Protein AF-A0A974WN34-F1 (afdb_monomer)

pLDDT: mean 92.6, std 9.07, range [54.94, 98.56]

Sequence (94 aa):
MKKNIRYKIQKNYFNFKFLKSTTIGSFPQTKKIRKIRLDYKKNLIDKNYYENLIKKEIKYIVKKQIDYKIDVLCHGEPERNDMVEYFAELLVEF

Secondary structure (DSSP, 8-state):
----HHHHHHHHHTT-S----B--SB----HHHHHHHHHHHTTSS-HHHHHHHHHHHHHHHHHHHHHTT-SB---B-TT-S-TTHHHHTTSTT-

Solvent-accessible surface area (backbone atoms only — not comparable to full-atom values): 5818 Å² total; per-residue (Å²): 134,85,83,50,73,67,55,56,53,52,40,59,75,71,62,54,89,76,76,89,44,65,77,97,43,76,51,87,83,42,73,65,48,53,50,53,52,51,36,40,78,65,66,72,43,56,68,69,62,50,50,54,51,49,52,52,49,29,52,50,47,41,50,51,38,57,78,69,66,45,66,47,84,55,60,23,54,74,88,52,89,45,86,61,62,55,53,46,78,71,38,93,89,104

InterPro domains:
  IPR002629 Cobalamin-independent methionine synthase MetE, C-terminal/archaeal [PF01717] (21-91)
  IPR038071 UROD/MetE-like superfamily [G3DSA:3.20.20.210] (1-94)
  IPR038071 UROD/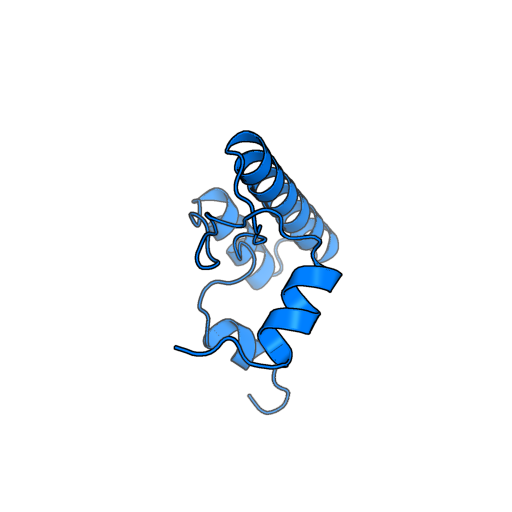MetE-like superfamily [SSF51726] (4-91)

Nearest PDB structures (foldseek):
  4qqu-assembly1_A  TM=9.750E-01  e=2.449E-06  Candida albicans
  3bq6-assembly2_B  TM=9.346E-01  e=2.144E-06  Thermotoga maritima
  4ztx-assembly1_A  TM=9.394E-01  e=2.618E-06  Neurospora crassa
  3pph-assembly1_A  TM=9.611E-01  e=4.765E-06  Candida albicans
  1xdj-assembly1_A  TM=9.310E-01  e=6.218E-06  Thermotoga maritima

Foldseek 3Di:
DDQDPVNVVVCVVLVPPDQDADDDAADDQDPVLVVLLVCVVVVVDDPVVSVVVLVVQLVVQQVVCVVVVHPDYYSRPSNDPDPVVVVVVVDPVD

Radius of gyration: 17.57 Å; Cα contacts (8 Å, |Δi|>4): 63; chains: 1; bounding box: 45×20×45 Å

Organism: NCBI:txid1160784

Mean predicted aligned error: 4.72 Å

Structure (mmCIF, N/CA/C/O backbone):
data_AF-A0A974WN34-F1
#
_entry.id   AF-A0A974WN34-F1
#
loop_
_atom_site.group_PDB
_atom_site.id
_atom_site.type_symbol
_atom_site.label_atom_id
_atom_site.label_alt_id
_atom_site.label_comp_id
_atom_site.label_asym_id
_atom_site.label_entity_id
_atom_site.label_seq_id
_atom_site.pdbx_PDB_ins_code
_atom_site.Cartn_x
_atom_site.Cartn_y
_atom_site.Cartn_z
_atom_site.occupancy
_atom_site.B_iso_or_equiv
_atom_site.auth_seq_id
_atom_site.auth_comp_id
_atom_site.auth_asym_id
_atom_site.auth_atom_id
_atom_site.pdbx_PDB_model_num
ATOM 1 N N . MET A 1 1 ? 28.015 7.644 -13.682 1.00 59.09 1 MET A N 1
ATOM 2 C CA . MET A 1 1 ? 28.213 6.615 -12.629 1.00 59.09 1 MET A CA 1
ATOM 3 C C . MET A 1 1 ? 28.392 5.240 -13.270 1.00 59.09 1 MET A C 1
ATOM 5 O O . MET A 1 1 ? 27.565 4.865 -14.095 1.00 59.09 1 MET A O 1
ATOM 9 N N . LYS A 1 2 ? 29.451 4.486 -12.932 1.00 70.94 2 LYS A N 1
ATOM 10 C CA . LYS A 1 2 ? 29.614 3.092 -13.393 1.00 70.94 2 LYS A CA 1
ATOM 11 C C . LYS A 1 2 ? 28.589 2.195 -12.688 1.00 70.94 2 LYS A C 1
ATOM 13 O O . LYS A 1 2 ? 28.464 2.235 -11.468 1.00 70.94 2 LYS A O 1
ATOM 18 N N . LYS A 1 3 ? 27.861 1.383 -13.456 1.00 78.00 3 LYS A N 1
ATOM 19 C CA . LYS A 1 3 ? 26.918 0.385 -12.926 1.00 78.00 3 LYS A CA 1
ATOM 20 C C . LYS A 1 3 ? 27.703 -0.720 -12.204 1.00 78.00 3 LYS A C 1
ATOM 22 O O . LYS A 1 3 ? 28.532 -1.381 -12.827 1.00 78.00 3 LYS A O 1
ATOM 27 N N . ASN A 1 4 ? 27.472 -0.880 -10.899 1.00 90.50 4 ASN A N 1
ATOM 28 C CA . ASN A 1 4 ? 28.188 -1.835 -10.043 1.00 90.50 4 ASN A CA 1
ATOM 29 C C . ASN A 1 4 ? 27.675 -3.284 -10.211 1.00 90.50 4 ASN A C 1
ATOM 31 O O . ASN A 1 4 ? 26.728 -3.542 -10.956 1.00 90.50 4 ASN A O 1
ATOM 35 N N . ILE A 1 5 ? 28.302 -4.243 -9.519 1.00 94.81 5 ILE A N 1
ATOM 36 C CA . ILE A 1 5 ? 27.938 -5.668 -9.607 1.00 94.81 5 ILE A CA 1
ATOM 37 C C . ILE A 1 5 ? 26.484 -5.937 -9.181 1.00 94.81 5 ILE A C 1
ATOM 39 O O . ILE A 1 5 ? 25.793 -6.710 -9.843 1.00 94.81 5 ILE A O 1
ATOM 43 N N . ARG A 1 6 ? 25.981 -5.217 -8.163 1.00 92.38 6 ARG A N 1
ATOM 44 C CA . ARG A 1 6 ? 24.586 -5.321 -7.699 1.00 92.38 6 ARG A CA 1
ATOM 45 C C . ARG A 1 6 ? 23.597 -4.971 -8.809 1.00 92.38 6 ARG A C 1
ATOM 47 O O . ARG A 1 6 ? 22.648 -5.715 -9.032 1.00 92.38 6 ARG A O 1
ATOM 54 N N . TYR A 1 7 ? 23.868 -3.901 -9.560 1.00 89.56 7 TYR A N 1
ATOM 55 C CA . TYR A 1 7 ? 23.031 -3.498 -10.691 1.00 89.56 7 TYR A CA 1
ATOM 56 C C . TYR A 1 7 ? 22.912 -4.605 -11.751 1.00 89.56 7 TYR A C 1
ATOM 58 O O . TYR A 1 7 ? 21.823 -4.847 -12.266 1.00 89.56 7 TYR A O 1
ATOM 66 N N . LYS A 1 8 ? 24.017 -5.292 -12.086 1.00 88.94 8 LYS A N 1
ATOM 67 C CA . LYS A 1 8 ? 24.007 -6.371 -13.093 1.00 88.94 8 LYS A CA 1
ATOM 68 C C . LYS A 1 8 ? 23.149 -7.558 -12.643 1.00 88.94 8 LYS A C 1
ATOM 70 O O . LYS A 1 8 ? 22.348 -8.050 -13.431 1.00 88.94 8 LYS A O 1
ATOM 75 N N . ILE A 1 9 ? 23.288 -7.969 -11.381 1.00 91.88 9 ILE A N 1
ATOM 76 C CA . ILE A 1 9 ? 22.521 -9.080 -10.797 1.00 91.88 9 ILE A CA 1
ATOM 77 C C . ILE A 1 9 ? 21.024 -8.758 -10.800 1.00 91.88 9 ILE A C 1
ATOM 79 O O . ILE A 1 9 ? 20.227 -9.541 -11.308 1.00 91.88 9 ILE A O 1
ATOM 83 N N . GLN A 1 10 ? 20.645 -7.577 -10.303 1.00 89.81 10 GLN A N 1
ATOM 84 C CA . GLN A 1 10 ? 19.244 -7.151 -10.240 1.00 89.81 10 GLN A CA 1
ATOM 85 C C . GLN A 1 10 ? 18.616 -7.056 -11.634 1.00 89.81 10 GLN A C 1
ATOM 87 O O . GLN A 1 10 ? 17.504 -7.536 -11.840 1.00 89.81 10 GLN A O 1
ATOM 92 N N . LYS A 1 11 ? 19.341 -6.494 -12.613 1.00 86.50 11 LYS A N 1
ATOM 93 C CA . LYS A 1 11 ? 18.854 -6.385 -13.994 1.00 86.50 11 LYS A CA 1
ATOM 94 C C . LYS A 1 11 ? 18.504 -7.751 -14.593 1.00 86.50 11 LYS A C 1
ATOM 96 O O . LYS A 1 11 ? 17.476 -7.862 -15.255 1.00 86.50 11 LYS A O 1
ATOM 101 N N . ASN A 1 12 ? 19.346 -8.758 -14.357 1.00 88.19 12 ASN A N 1
ATOM 102 C CA . ASN A 1 12 ? 19.113 -10.115 -14.844 1.00 88.19 12 ASN A CA 1
ATOM 103 C C . ASN A 1 12 ? 17.960 -10.793 -14.096 1.00 88.19 12 ASN A C 1
ATOM 105 O O . ASN A 1 12 ? 17.086 -11.359 -14.741 1.00 88.19 12 ASN A O 1
ATOM 109 N N . TYR A 1 13 ? 17.933 -10.703 -12.761 1.00 88.25 13 TYR A N 1
ATOM 110 C CA . TYR A 1 13 ? 16.910 -11.353 -11.934 1.00 88.25 13 TYR A CA 1
ATOM 111 C C . TYR A 1 13 ? 15.495 -10.890 -12.288 1.00 88.25 13 TYR A C 1
ATOM 113 O O . TYR A 1 13 ? 14.608 -11.703 -12.521 1.00 88.25 13 TYR A O 1
ATOM 121 N N . PHE A 1 14 ? 15.294 -9.577 -12.386 1.00 84.00 14 PHE A N 1
ATOM 122 C CA . PHE A 1 14 ? 13.983 -9.018 -12.702 1.00 84.00 14 PHE A CA 1
ATOM 123 C C . PHE A 1 14 ? 13.690 -8.936 -14.208 1.00 84.00 14 PHE A C 1
ATOM 125 O O . PHE A 1 14 ? 12.667 -8.381 -14.602 1.00 84.00 14 PHE A O 1
ATOM 132 N N . ASN A 1 15 ? 14.594 -9.441 -15.056 1.00 79.69 15 ASN A N 1
ATOM 133 C CA . ASN A 1 15 ? 14.506 -9.370 -16.514 1.00 79.69 15 ASN A CA 1
ATOM 134 C C . ASN A 1 15 ? 14.133 -7.961 -17.027 1.00 79.69 15 ASN A C 1
ATOM 136 O O . ASN A 1 15 ? 13.253 -7.776 -17.874 1.00 79.69 15 ASN A O 1
ATOM 140 N N . PHE A 1 16 ? 14.789 -6.933 -16.481 1.00 69.06 16 PHE A N 1
ATOM 141 C CA . PHE A 1 16 ? 14.489 -5.549 -16.833 1.00 69.06 16 PHE A CA 1
ATOM 142 C C . PHE A 1 16 ? 14.919 -5.248 -18.267 1.00 69.06 16 PHE A C 1
ATOM 144 O O . PHE A 1 16 ? 16.096 -4.973 -18.531 1.00 69.06 16 PHE A O 1
ATOM 151 N N . LYS A 1 17 ? 13.949 -5.165 -19.186 1.00 67.62 17 LYS A N 1
ATOM 152 C CA . LYS A 1 17 ? 14.138 -4.324 -20.375 1.00 67.62 17 LYS A CA 1
ATOM 153 C C . LYS A 1 17 ? 14.178 -2.850 -19.952 1.00 67.62 17 LYS A C 1
ATOM 155 O O . LYS A 1 17 ? 15.123 -2.164 -20.327 1.00 67.62 17 LYS A O 1
ATOM 160 N N . PHE A 1 18 ? 13.237 -2.401 -19.109 1.00 68.94 18 PHE A N 1
ATOM 161 C CA . PHE A 1 18 ? 13.217 -1.094 -18.430 1.00 68.94 18 PHE A CA 1
ATOM 162 C C . PHE A 1 18 ? 12.136 -1.095 -17.327 1.00 68.94 18 PHE A C 1
A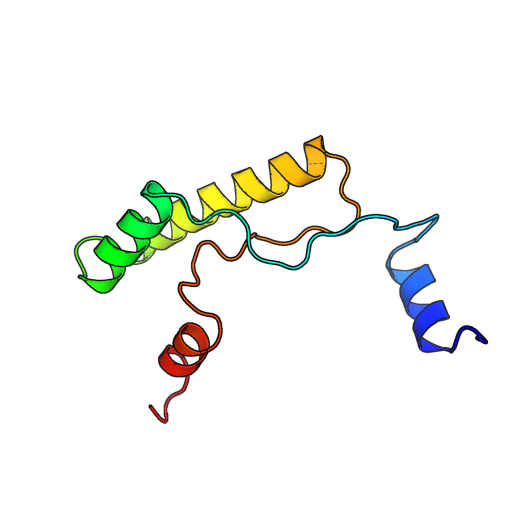TOM 164 O O . PHE A 1 18 ? 10.998 -1.411 -17.646 1.00 68.94 18 PHE A O 1
ATOM 171 N N . LEU A 1 19 ? 12.451 -0.697 -16.087 1.00 81.31 19 LEU A N 1
ATOM 172 C CA . LEU A 1 19 ? 11.440 -0.193 -15.141 1.00 81.31 19 LEU A CA 1
ATOM 173 C C . LEU A 1 19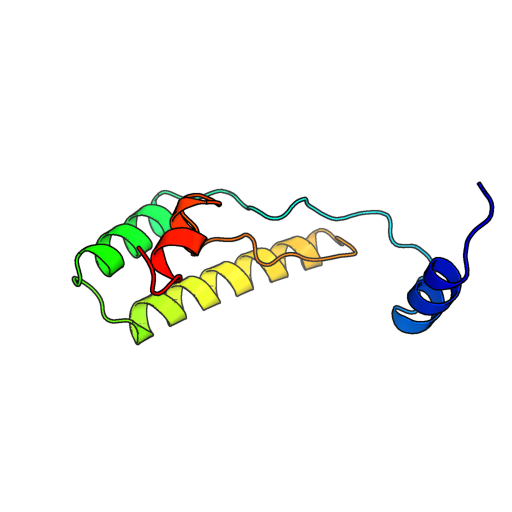 ? 11.527 1.320 -15.108 1.00 81.31 19 LEU A C 1
ATOM 175 O O . LEU A 1 19 ? 12.626 1.861 -14.967 1.00 81.31 19 LEU A O 1
ATOM 179 N N . LYS A 1 20 ? 10.396 1.999 -15.221 1.00 85.12 20 LYS A N 1
ATOM 180 C CA . LYS A 1 20 ? 10.336 3.462 -15.264 1.00 85.12 20 LYS A CA 1
ATOM 181 C C . LYS A 1 20 ? 9.471 4.041 -14.152 1.00 85.12 20 LYS A C 1
ATOM 183 O O . LYS A 1 20 ? 9.617 5.218 -13.845 1.00 85.12 20 LYS A O 1
ATOM 188 N N . SER A 1 21 ? 8.594 3.235 -13.564 1.00 93.62 21 SER A N 1
ATOM 189 C CA . SER A 1 21 ? 7.546 3.701 -12.670 1.00 93.62 21 SER A CA 1
ATOM 190 C C . SER A 1 21 ? 7.376 2.797 -11.451 1.00 93.62 21 SER A C 1
ATOM 192 O O . SER A 1 21 ? 7.373 1.570 -11.528 1.00 93.62 21 SER A O 1
ATOM 194 N N . THR A 1 22 ? 7.234 3.447 -10.305 1.00 96.19 22 THR A N 1
ATOM 195 C CA . THR A 1 22 ? 6.847 2.856 -9.026 1.00 96.19 22 THR A CA 1
ATOM 196 C C . THR A 1 22 ? 6.125 3.932 -8.225 1.00 96.19 22 THR A C 1
ATOM 198 O O . THR A 1 22 ? 6.186 5.117 -8.565 1.00 96.19 22 THR A O 1
ATOM 201 N N . THR A 1 23 ? 5.471 3.534 -7.144 1.00 97.12 23 THR A N 1
ATOM 202 C CA . THR A 1 23 ? 5.006 4.458 -6.104 1.00 97.12 23 THR A CA 1
ATOM 203 C C . THR A 1 23 ? 5.849 4.270 -4.838 1.00 97.12 23 THR A C 1
ATOM 205 O O . THR A 1 23 ? 6.693 3.372 -4.788 1.00 97.12 23 THR A O 1
ATOM 208 N N . ILE A 1 24 ? 5.690 5.152 -3.846 1.00 97.06 24 ILE A N 1
ATOM 209 C CA . ILE A 1 24 ? 6.564 5.188 -2.657 1.00 97.06 24 ILE A CA 1
ATOM 210 C C . ILE A 1 24 ? 6.128 4.201 -1.562 1.00 97.06 24 ILE A C 1
ATOM 212 O O . ILE A 1 24 ? 6.957 3.805 -0.751 1.00 97.06 24 ILE A O 1
ATOM 216 N N . GLY A 1 25 ? 4.867 3.758 -1.547 1.00 96.50 25 GLY A N 1
ATOM 217 C CA . GLY A 1 25 ? 4.385 2.794 -0.553 1.00 96.50 25 GLY A CA 1
ATOM 218 C C . GLY A 1 25 ? 2.906 2.965 -0.248 1.00 96.50 25 GLY A C 1
ATOM 219 O O . GLY A 1 25 ? 2.088 2.194 -0.744 1.00 96.50 25 GLY A O 1
ATOM 220 N N . SER A 1 26 ? 2.554 3.990 0.524 1.00 97.06 26 SER A N 1
ATOM 221 C CA . SER A 1 26 ? 1.184 4.209 0.984 1.00 97.06 26 SER A CA 1
ATOM 222 C C . SER A 1 26 ? 0.221 4.647 -0.126 1.00 97.06 26 SER A C 1
ATOM 224 O O . SER A 1 26 ? 0.559 5.398 -1.043 1.00 97.06 26 SER A O 1
ATOM 226 N N . PHE A 1 27 ? -1.018 4.170 -0.021 1.00 97.69 27 PHE A N 1
ATOM 227 C CA . PHE A 1 27 ? -2.158 4.603 -0.828 1.00 97.69 27 PHE A CA 1
ATOM 228 C C . PHE A 1 27 ? -3.195 5.320 0.057 1.00 97.69 27 PHE A C 1
ATOM 230 O O . PHE A 1 27 ? -3.089 5.297 1.286 1.00 97.69 27 PHE A O 1
ATOM 237 N N . PRO A 1 28 ? -4.205 5.994 -0.531 1.00 96.56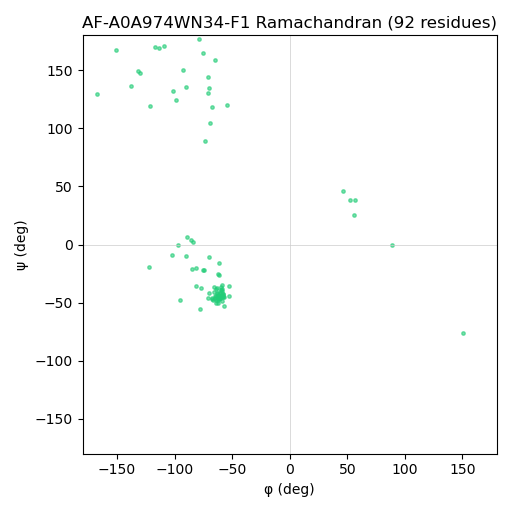 28 PRO A N 1
ATOM 238 C CA . PRO A 1 28 ? -5.158 6.790 0.236 1.00 96.56 28 PRO A CA 1
ATOM 239 C C . PRO A 1 28 ? -5.849 6.009 1.363 1.00 96.56 28 PRO A C 1
ATOM 241 O O . PRO A 1 28 ? -6.603 5.066 1.125 1.00 96.56 28 PRO A O 1
ATOM 244 N N . GLN A 1 29 ? -5.675 6.470 2.603 1.00 95.31 29 GLN A N 1
ATOM 245 C CA . GLN A 1 29 ? -6.409 5.950 3.755 1.00 95.31 29 GLN A CA 1
ATOM 246 C C . GLN A 1 29 ? -7.867 6.431 3.727 1.00 95.31 29 GLN A C 1
ATOM 248 O O . GLN A 1 29 ? -8.222 7.478 4.275 1.00 95.31 29 GLN A O 1
ATOM 253 N N . THR A 1 30 ? -8.735 5.664 3.071 1.00 96.62 30 THR A N 1
ATOM 254 C CA . THR A 1 30 ? -10.162 5.991 2.967 1.00 96.62 30 THR A CA 1
ATOM 255 C C . THR A 1 30 ? -10.861 5.949 4.331 1.00 96.62 30 THR A C 1
ATOM 257 O O . THR A 1 30 ? -10.425 5.269 5.264 1.00 96.62 30 THR A O 1
ATOM 260 N N . LYS A 1 31 ? -12.011 6.633 4.453 1.00 97.62 31 LYS A N 1
ATOM 261 C CA . LYS A 1 31 ? -12.861 6.561 5.661 1.00 97.62 31 LYS A CA 1
ATOM 262 C C . LYS A 1 31 ? -13.207 5.112 6.033 1.00 97.62 31 LYS A C 1
ATOM 264 O O . LYS A 1 31 ? -13.246 4.776 7.212 1.00 97.62 31 LYS A O 1
ATOM 269 N N . LYS A 1 32 ? -13.406 4.254 5.026 1.00 96.25 32 LYS A N 1
ATOM 270 C CA . LYS A 1 32 ? -13.685 2.826 5.199 1.00 96.25 32 LYS A CA 1
ATOM 271 C C . LYS A 1 32 ? -12.511 2.093 5.856 1.00 96.25 32 LYS A C 1
ATOM 273 O O . LYS A 1 32 ? -12.729 1.420 6.855 1.00 96.25 32 LYS A O 1
ATOM 278 N N . ILE A 1 33 ? -11.287 2.260 5.347 1.00 96.62 33 ILE A N 1
ATOM 279 C CA . ILE A 1 33 ? -10.079 1.634 5.921 1.00 96.62 33 ILE A CA 1
ATOM 280 C C . ILE A 1 33 ? -9.863 2.111 7.359 1.00 96.62 33 ILE A C 1
ATOM 282 O O . ILE A 1 33 ? -9.672 1.301 8.261 1.00 96.62 33 ILE A O 1
ATOM 286 N N . ARG A 1 34 ? -9.976 3.426 7.593 1.00 97.06 34 ARG A N 1
ATOM 287 C CA . ARG A 1 34 ? -9.849 4.008 8.937 1.00 97.06 34 ARG A CA 1
ATOM 288 C C . ARG A 1 34 ? -10.851 3.400 9.916 1.00 97.06 34 ARG A C 1
ATOM 290 O O . ARG A 1 34 ? -10.455 3.015 11.010 1.00 97.06 34 ARG A O 1
ATOM 297 N N . LYS A 1 35 ? -12.117 3.258 9.507 1.00 97.62 35 LYS A N 1
ATOM 298 C CA . LYS A 1 35 ? -13.155 2.611 10.318 1.00 97.62 35 LYS A CA 1
ATOM 299 C C . LYS A 1 35 ? -12.826 1.147 10.614 1.00 97.62 35 LYS A C 1
ATOM 301 O O . LYS A 1 35 ? -12.895 0.753 11.766 1.00 97.62 35 LYS A O 1
ATOM 306 N N . ILE A 1 36 ? -12.422 0.373 9.607 1.00 97.31 36 ILE A N 1
ATOM 307 C CA . ILE A 1 36 ? -12.086 -1.050 9.771 1.00 97.31 36 ILE A CA 1
ATOM 308 C C . ILE A 1 36 ? -10.954 -1.240 10.791 1.00 97.31 36 ILE A C 1
ATOM 310 O O . ILE A 1 36 ? -11.064 -2.092 11.667 1.00 97.31 36 ILE A O 1
ATOM 314 N N . ARG A 1 37 ? -9.900 -0.415 10.730 1.00 96.75 37 ARG A N 1
ATOM 315 C CA . ARG A 1 37 ? -8.808 -0.448 11.720 1.00 96.75 37 ARG A CA 1
ATOM 316 C C . ARG A 1 37 ? -9.274 -0.070 13.121 1.00 96.75 37 ARG A C 1
ATOM 318 O O . ARG A 1 37 ? -8.901 -0.733 14.079 1.00 96.75 37 ARG A O 1
ATOM 325 N N . LEU A 1 38 ? -10.081 0.987 13.244 1.00 96.81 38 LEU A N 1
ATOM 326 C CA . LEU A 1 38 ? -10.625 1.419 14.535 1.00 96.81 38 LEU A CA 1
ATOM 327 C C . LEU A 1 38 ? -11.514 0.341 15.160 1.00 96.81 38 LEU A C 1
ATOM 329 O O . LEU A 1 38 ? -11.396 0.080 16.352 1.00 96.81 38 LEU A O 1
ATOM 333 N N . ASP A 1 39 ? -12.378 -0.286 14.361 1.00 97.94 39 ASP A N 1
ATOM 334 C CA . ASP A 1 39 ? -13.266 -1.353 14.818 1.00 97.94 39 ASP A CA 1
ATOM 335 C C . ASP A 1 39 ? -12.444 -2.577 15.274 1.00 97.94 39 ASP A C 1
ATOM 337 O O . ASP A 1 39 ? -12.752 -3.160 16.312 1.00 97.94 39 ASP A O 1
ATOM 341 N N . TYR A 1 40 ? -11.348 -2.913 14.578 1.00 97.12 40 TYR A N 1
ATOM 342 C CA . TYR A 1 40 ? -10.423 -3.972 15.003 1.00 97.12 40 TYR A CA 1
ATOM 343 C C . TYR A 1 40 ? -9.670 -3.617 16.296 1.00 97.12 40 TYR A C 1
ATOM 345 O O . TYR A 1 40 ? -9.687 -4.404 17.236 1.00 97.12 40 TYR A O 1
ATOM 353 N N . LYS A 1 41 ? -9.096 -2.407 16.408 1.00 94.44 41 LYS A N 1
ATOM 354 C CA . LYS A 1 41 ? -8.392 -1.934 17.624 1.00 94.44 41 LYS A CA 1
ATOM 355 C C . LYS A 1 41 ? -9.315 -1.875 18.850 1.00 94.44 41 LYS A C 1
ATOM 357 O O . LYS A 1 41 ? -8.853 -2.004 19.977 1.00 94.44 41 LYS A O 1
ATOM 362 N N . LYS A 1 42 ? -10.626 -1.708 18.639 1.00 97.12 42 LYS A N 1
ATOM 363 C CA . LYS A 1 42 ? -11.666 -1.757 19.682 1.00 97.12 42 LYS A CA 1
ATOM 364 C C . LYS A 1 42 ? -12.235 -3.160 19.940 1.00 97.12 42 LYS A C 1
ATOM 366 O O . LYS A 1 42 ? -13.204 -3.269 20.686 1.00 97.12 42 LYS A O 1
ATOM 371 N N . ASN A 1 43 ? -11.679 -4.211 19.332 1.00 97.44 43 ASN A N 1
ATOM 372 C CA . ASN A 1 43 ? -12.168 -5.594 19.419 1.00 97.44 43 ASN A CA 1
ATOM 373 C C . ASN A 1 43 ? -13.642 -5.770 18.991 1.00 97.44 43 ASN A C 1
ATOM 375 O O . ASN A 1 43 ? -14.314 -6.697 19.435 1.00 97.44 43 ASN A O 1
ATOM 379 N N . LEU A 1 44 ? -14.163 -4.885 18.130 1.00 98.19 44 LEU A N 1
ATOM 380 C CA . LEU A 1 44 ? -15.537 -4.964 17.610 1.00 98.19 44 LEU A CA 1
ATOM 381 C C . LEU A 1 44 ? -15.663 -5.944 16.438 1.00 98.19 44 LEU A C 1
ATOM 383 O O . LEU A 1 44 ? -16.763 -6.384 16.112 1.00 98.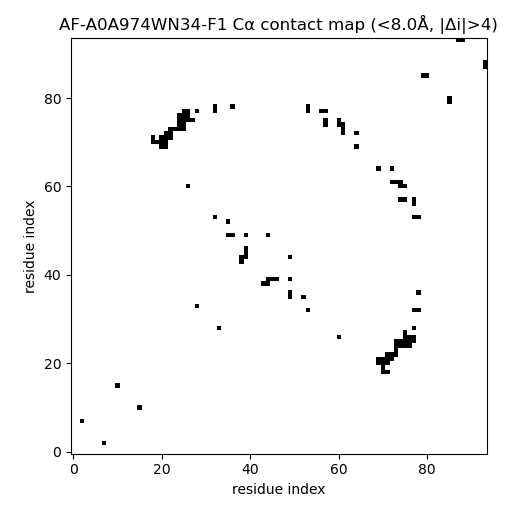19 44 LEU A O 1
ATOM 387 N N . ILE A 1 45 ? -14.545 -6.254 15.785 1.00 98.12 45 ILE A N 1
ATOM 388 C CA . ILE A 1 45 ? -14.438 -7.273 14.744 1.00 98.12 45 ILE A CA 1
ATOM 389 C C . ILE A 1 45 ? -13.263 -8.192 15.052 1.00 98.12 45 ILE A C 1
ATOM 391 O O . ILE A 1 45 ? -12.252 -7.750 15.599 1.00 98.12 45 ILE A O 1
ATOM 395 N N . ASP A 1 46 ? -13.382 -9.462 14.676 1.00 98.00 46 ASP A N 1
ATOM 396 C CA . ASP A 1 46 ? -12.298 -10.419 14.859 1.00 98.00 46 ASP A CA 1
ATOM 397 C C . ASP A 1 46 ? -11.163 -10.225 13.835 1.00 98.00 46 ASP A C 1
ATOM 399 O O . ASP A 1 46 ? -11.298 -9.561 12.797 1.00 98.00 46 ASP A O 1
ATOM 403 N N . LYS A 1 47 ? -10.019 -10.844 14.138 1.00 97.06 47 LYS A N 1
ATOM 404 C CA . LYS A 1 47 ? -8.806 -10.785 13.318 1.00 97.06 47 LYS A CA 1
ATOM 405 C C . LYS A 1 47 ? -9.008 -11.337 11.907 1.00 97.06 47 LYS A C 1
ATOM 407 O O . LYS A 1 47 ? -8.524 -10.735 10.952 1.00 97.06 47 LYS A O 1
ATOM 412 N N . ASN A 1 48 ? -9.730 -12.445 11.749 1.00 98.19 48 ASN A N 1
ATOM 413 C CA . ASN A 1 48 ? -9.941 -13.057 10.437 1.00 98.19 48 ASN A CA 1
ATOM 414 C C . ASN A 1 48 ? -10.773 -12.139 9.537 1.00 98.19 48 ASN A C 1
ATOM 416 O O . ASN A 1 48 ? -10.474 -11.971 8.352 1.00 98.19 48 ASN A O 1
ATOM 420 N N . TYR A 1 49 ? -11.803 -11.510 10.098 1.00 97.94 49 TYR A N 1
ATOM 421 C CA . TYR A 1 49 ? -12.631 -10.547 9.395 1.00 97.94 49 TYR A CA 1
ATOM 422 C C . TYR A 1 49 ? -11.832 -9.299 9.003 1.00 97.94 49 TYR A C 1
ATOM 424 O O . TYR A 1 49 ? -11.878 -8.885 7.840 1.00 97.94 49 TYR A O 1
ATOM 432 N N . TYR A 1 50 ? -11.037 -8.749 9.928 1.00 98.31 50 TYR A N 1
ATOM 433 C CA . TYR A 1 50 ? -10.124 -7.638 9.654 1.00 98.31 50 TYR A CA 1
ATOM 434 C C . TYR A 1 50 ? -9.136 -7.966 8.522 1.00 98.31 50 TYR A C 1
ATOM 436 O O . TYR A 1 50 ? -9.085 -7.252 7.517 1.00 98.31 50 TYR A O 1
ATOM 444 N N . GLU A 1 51 ? -8.413 -9.085 8.619 1.00 98.12 51 GLU A N 1
ATOM 445 C CA . GLU A 1 51 ? -7.443 -9.507 7.604 1.00 98.12 51 GLU A CA 1
ATOM 446 C C . GLU A 1 51 ? -8.084 -9.707 6.229 1.00 98.12 51 GLU A C 1
ATOM 448 O O . GLU A 1 51 ? -7.506 -9.329 5.209 1.00 98.12 51 GLU A O 1
ATOM 453 N N . ASN A 1 52 ? -9.292 -10.273 6.175 1.00 98.44 52 ASN A N 1
ATOM 454 C CA . ASN A 1 52 ? -10.020 -10.449 4.921 1.00 98.44 52 ASN A CA 1
ATOM 455 C C . ASN A 1 52 ? -10.370 -9.108 4.264 1.00 98.44 52 ASN A C 1
ATOM 457 O O . ASN A 1 52 ? -10.319 -8.987 3.037 1.00 98.44 52 ASN A O 1
ATOM 461 N N . LEU A 1 53 ? -10.714 -8.092 5.055 1.00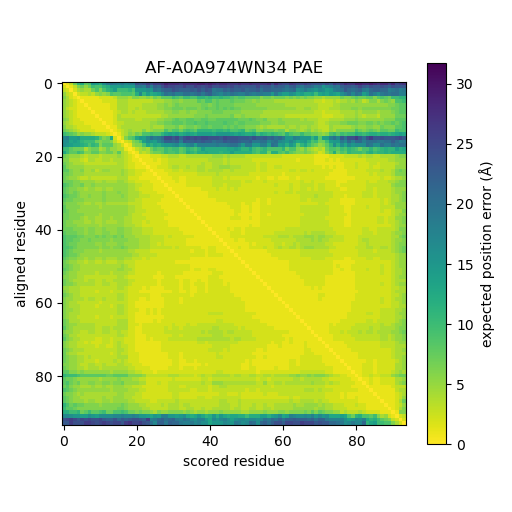 98.19 53 LEU A N 1
ATOM 462 C CA . LEU A 1 53 ? -10.978 -6.749 4.544 1.00 98.19 53 LEU A CA 1
ATOM 463 C C . LEU A 1 53 ? -9.699 -6.060 4.054 1.00 98.19 53 LEU A C 1
ATOM 465 O O . LEU A 1 53 ? -9.713 -5.478 2.969 1.00 98.19 53 LEU A O 1
ATOM 469 N N . ILE A 1 54 ? -8.593 -6.190 4.787 1.00 98.25 54 ILE A N 1
ATOM 470 C CA . ILE A 1 54 ? -7.279 -5.679 4.371 1.00 98.25 54 ILE A CA 1
ATOM 471 C C . ILE A 1 54 ? -6.816 -6.349 3.070 1.00 98.25 54 ILE A C 1
ATOM 473 O O . ILE A 1 54 ? -6.443 -5.662 2.121 1.00 98.25 54 ILE A O 1
ATOM 477 N N . LYS A 1 55 ? -6.933 -7.679 2.955 1.00 98.50 55 LYS A N 1
ATOM 478 C CA . LYS A 1 55 ? -6.605 -8.424 1.724 1.00 98.50 55 LYS A CA 1
ATOM 479 C C . LYS A 1 55 ? -7.438 -7.960 0.526 1.00 98.50 55 LYS A C 1
ATOM 481 O O . LYS A 1 55 ? -6.912 -7.864 -0.583 1.00 98.50 55 LYS A O 1
ATOM 486 N N . LYS A 1 56 ? -8.726 -7.648 0.726 1.00 98.25 56 LYS A N 1
ATOM 487 C CA . LYS A 1 56 ? -9.588 -7.081 -0.329 1.00 98.25 56 LYS A CA 1
ATOM 488 C C . LYS A 1 56 ? -9.087 -5.714 -0.797 1.00 98.25 56 LYS A C 1
ATOM 490 O O . LYS A 1 56 ? -9.076 -5.470 -2.003 1.00 98.25 56 LYS A O 1
ATOM 495 N N . GLU A 1 57 ? -8.651 -4.861 0.125 1.00 98.25 57 GLU A N 1
ATOM 496 C CA . GLU A 1 57 ? -8.100 -3.544 -0.203 1.00 98.25 57 GLU A CA 1
ATOM 497 C C . GLU A 1 57 ? -6.766 -3.656 -0.953 1.00 98.25 57 GLU A C 1
ATOM 499 O O . GLU A 1 57 ? -6.604 -3.059 -2.015 1.00 98.25 57 GLU A O 1
ATOM 504 N N . ILE A 1 58 ? -5.853 -4.512 -0.484 1.00 98.56 58 ILE A N 1
ATOM 505 C CA . ILE A 1 58 ? -4.583 -4.790 -1.172 1.00 98.56 58 ILE A CA 1
ATOM 506 C C . ILE A 1 58 ? -4.848 -5.300 -2.593 1.00 98.56 58 ILE A C 1
ATOM 508 O O . ILE A 1 58 ? -4.245 -4.817 -3.550 1.00 98.56 58 ILE A O 1
ATOM 512 N N . LYS A 1 59 ? -5.794 -6.234 -2.767 1.00 98.56 59 LYS A N 1
ATOM 513 C CA . LYS A 1 59 ? -6.173 -6.748 -4.093 1.00 98.56 59 LYS A CA 1
ATOM 514 C C . LYS A 1 59 ? -6.676 -5.635 -5.015 1.00 98.56 59 LYS A C 1
ATOM 516 O O . LYS A 1 59 ? -6.351 -5.637 -6.203 1.00 98.56 59 LYS A O 1
ATOM 521 N N . TYR A 1 60 ? -7.458 -4.697 -4.486 1.00 98.31 60 TYR A N 1
ATOM 522 C CA . TYR A 1 60 ? -7.928 -3.534 -5.235 1.00 98.31 60 TYR A CA 1
ATOM 523 C C . TYR A 1 60 ? -6.766 -2.619 -5.656 1.00 98.31 60 TYR A C 1
ATOM 525 O O . TYR A 1 60 ? -6.661 -2.274 -6.833 1.00 98.31 60 TYR A O 1
ATOM 533 N N . ILE A 1 61 ? -5.862 -2.290 -4.731 1.00 98.38 61 ILE A N 1
ATOM 534 C CA . ILE A 1 61 ? -4.696 -1.425 -4.971 1.00 98.38 61 ILE A CA 1
ATOM 535 C C . ILE A 1 61 ? -3.741 -2.045 -5.997 1.00 98.38 61 ILE A C 1
ATOM 537 O O . ILE A 1 61 ? -3.322 -1.377 -6.943 1.00 98.38 61 ILE A O 1
ATOM 541 N N . VAL A 1 62 ? -3.434 -3.336 -5.860 1.00 98.44 62 VAL A N 1
ATOM 542 C CA . VAL A 1 62 ? -2.600 -4.079 -6.817 1.00 98.44 62 VAL A CA 1
ATOM 543 C C . VAL A 1 62 ? -3.246 -4.081 -8.200 1.00 98.44 62 VAL A C 1
ATOM 545 O O . VAL A 1 62 ? -2.582 -3.757 -9.182 1.00 98.44 62 VAL A O 1
ATOM 548 N N . LYS A 1 63 ? -4.555 -4.362 -8.289 1.00 98.56 63 LYS A N 1
ATOM 549 C CA . LYS A 1 63 ? -5.277 -4.330 -9.567 1.00 98.56 63 LYS A CA 1
ATOM 550 C C . LYS A 1 63 ? -5.193 -2.955 -10.234 1.00 98.56 63 LYS A C 1
ATOM 552 O O . LYS A 1 63 ? -4.891 -2.883 -11.418 1.00 98.56 63 LYS A O 1
ATOM 557 N N . LYS A 1 64 ? -5.391 -1.871 -9.480 1.00 98.31 64 LYS A N 1
ATOM 558 C CA . LYS A 1 64 ? -5.294 -0.509 -10.022 1.00 98.31 64 LYS A CA 1
ATOM 559 C C . LYS A 1 64 ? -3.905 -0.179 -10.550 1.00 98.31 64 LYS A C 1
ATOM 561 O O . LYS A 1 64 ? -3.798 0.413 -11.616 1.00 98.31 64 LYS A O 1
ATOM 566 N N . GLN A 1 65 ? -2.850 -0.577 -9.848 1.00 98.25 65 GLN A N 1
ATOM 567 C CA . GLN A 1 65 ? -1.492 -0.340 -10.332 1.00 98.25 65 GLN A CA 1
ATOM 568 C C . GLN A 1 65 ? -1.183 -1.135 -11.613 1.00 98.25 65 GLN A C 1
ATOM 570 O O . GLN A 1 65 ? -0.535 -0.596 -12.507 1.00 98.25 65 GLN A O 1
ATOM 575 N N . ILE A 1 66 ? -1.695 -2.369 -11.735 1.00 97.56 66 ILE A N 1
ATOM 576 C CA . ILE A 1 66 ? -1.603 -3.167 -12.971 1.00 97.56 66 ILE A CA 1
ATOM 577 C C . ILE A 1 66 ? -2.346 -2.467 -14.116 1.00 97.56 66 ILE A C 1
ATOM 579 O O . ILE A 1 66 ? -1.781 -2.303 -15.196 1.00 97.56 66 ILE A O 1
ATOM 583 N N . ASP A 1 67 ? -3.576 -2.002 -13.872 1.00 98.19 67 ASP A N 1
ATOM 584 C CA . ASP A 1 67 ? -4.377 -1.265 -14.861 1.00 98.19 67 ASP A CA 1
ATOM 585 C C . ASP A 1 67 ? -3.649 0.015 -15.330 1.00 98.19 67 ASP A C 1
ATOM 587 O O . ASP A 1 67 ? -3.705 0.380 -16.506 1.00 98.19 67 ASP A O 1
ATOM 591 N N . TYR A 1 68 ? -2.909 0.671 -14.427 1.00 96.69 68 TYR A N 1
ATOM 592 C CA . TYR A 1 68 ? -2.087 1.853 -14.711 1.00 96.69 68 TYR A CA 1
ATOM 593 C C . TYR A 1 68 ? -0.687 1.546 -15.256 1.00 96.69 68 TYR A C 1
ATOM 595 O O . TYR A 1 68 ? 0.067 2.480 -15.525 1.00 96.69 68 TYR A O 1
ATOM 603 N N . LYS A 1 69 ? -0.345 0.269 -15.464 1.00 94.75 69 LYS A N 1
ATOM 604 C CA . LYS A 1 69 ? 0.956 -0.176 -15.992 1.00 94.75 69 LYS A CA 1
ATOM 605 C C . LYS A 1 69 ? 2.149 0.305 -15.152 1.00 94.75 69 LYS A C 1
ATOM 607 O O . LYS A 1 69 ? 3.187 0.658 -15.705 1.00 94.75 69 LYS A O 1
ATOM 612 N N . ILE A 1 70 ? 1.995 0.326 -13.827 1.00 95.44 70 ILE A N 1
ATOM 613 C CA . ILE A 1 70 ? 3.110 0.566 -12.904 1.00 95.44 70 ILE A CA 1
ATOM 614 C C . ILE A 1 70 ? 4.039 -0.650 -12.918 1.00 95.44 70 ILE A C 1
ATOM 616 O O . ILE A 1 70 ? 3.574 -1.787 -12.841 1.00 95.44 70 ILE A O 1
ATOM 620 N N . ASP A 1 71 ? 5.349 -0.416 -13.002 1.00 93.19 71 ASP A N 1
ATOM 621 C CA . ASP A 1 71 ? 6.312 -1.502 -13.196 1.00 93.19 71 ASP A CA 1
ATOM 622 C C . ASP A 1 71 ? 6.676 -2.230 -11.890 1.00 93.19 71 ASP A C 1
ATOM 624 O O . ASP A 1 71 ? 6.890 -3.442 -11.889 1.00 93.19 71 ASP A O 1
ATOM 628 N N . VAL A 1 72 ? 6.753 -1.498 -10.771 1.00 94.44 72 VAL A N 1
ATOM 629 C CA . VAL A 1 72 ? 6.996 -2.059 -9.431 1.00 94.44 72 VAL A CA 1
ATOM 630 C C . VAL A 1 72 ? 5.845 -1.683 -8.514 1.00 94.44 72 VAL A C 1
ATOM 632 O O . VAL A 1 72 ? 5.565 -0.506 -8.294 1.00 94.44 72 VAL A O 1
ATOM 635 N N . LEU A 1 73 ? 5.164 -2.702 -7.999 1.00 96.56 73 LEU A N 1
ATOM 636 C CA . LEU A 1 73 ? 3.946 -2.538 -7.218 1.00 96.56 73 LEU A CA 1
ATOM 637 C C . LEU A 1 73 ? 4.258 -2.463 -5.721 1.00 96.56 73 LEU A C 1
ATOM 639 O O . LEU A 1 73 ? 5.177 -3.123 -5.237 1.00 96.56 73 LEU A O 1
ATOM 643 N N . CYS A 1 74 ? 3.429 -1.741 -4.976 1.00 98.12 74 CYS A N 1
ATOM 644 C CA . CYS A 1 74 ? 3.341 -1.841 -3.519 1.00 98.12 74 CYS A CA 1
ATOM 645 C C . CYS A 1 74 ? 1.941 -2.318 -3.096 1.00 98.12 74 CYS A C 1
ATOM 647 O O . CYS A 1 74 ? 1.016 -2.376 -3.910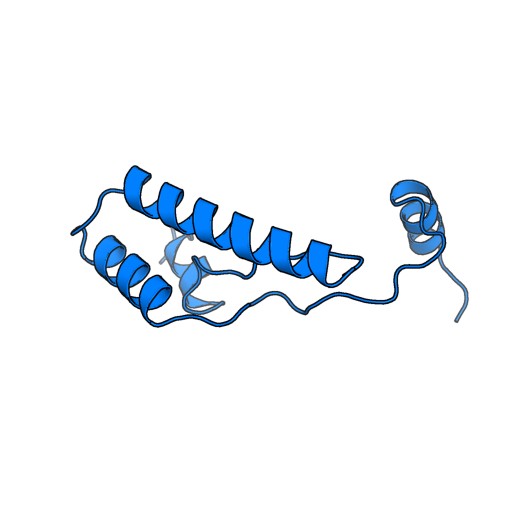 1.00 98.12 74 CYS A O 1
ATOM 649 N N . HIS A 1 75 ? 1.752 -2.664 -1.822 1.00 98.31 75 HIS A N 1
ATOM 650 C CA . HIS A 1 75 ? 0.442 -3.089 -1.309 1.00 98.31 75 HIS A CA 1
ATOM 651 C C . HIS A 1 75 ? -0.415 -1.937 -0.765 1.00 98.31 75 HIS A C 1
ATOM 653 O O . HIS A 1 75 ? -1.598 -2.143 -0.503 1.00 98.31 75 HIS A O 1
ATOM 659 N N . GLY A 1 76 ? 0.154 -0.735 -0.617 1.00 98.12 76 GLY A N 1
ATOM 660 C CA . GLY A 1 76 ? -0.578 0.472 -0.229 1.00 98.12 76 GLY A CA 1
ATOM 661 C C . GLY A 1 76 ? -0.708 0.740 1.268 1.00 98.12 76 GLY A C 1
ATOM 662 O O . GLY A 1 76 ? -1.301 1.751 1.636 1.00 98.12 76 GLY A O 1
ATOM 663 N N . GLU A 1 77 ? -0.169 -0.137 2.118 1.00 98.25 77 GLU A N 1
ATOM 664 C CA . GLU A 1 77 ? -0.150 0.007 3.583 1.00 98.25 77 GLU A CA 1
ATOM 665 C C . GLU A 1 77 ? -1.525 0.281 4.245 1.00 98.25 77 GLU A C 1
ATOM 667 O O . GLU A 1 77 ? -1.597 1.060 5.201 1.00 98.25 77 GLU A O 1
ATOM 672 N N . PRO A 1 78 ? -2.647 -0.327 3.791 1.00 97.81 78 PRO A N 1
ATOM 673 C CA . PRO A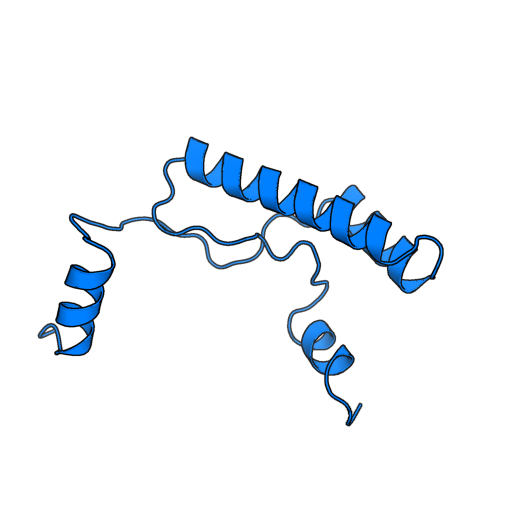 1 78 ? -3.965 -0.060 4.376 1.00 97.81 78 PRO A CA 1
ATOM 674 C C . PRO A 1 78 ? -4.060 -0.454 5.859 1.00 97.81 78 PRO A C 1
ATOM 676 O O . PRO A 1 78 ? -4.867 0.114 6.593 1.00 97.81 78 PRO A O 1
ATOM 679 N N . GLU A 1 79 ? -3.239 -1.399 6.314 1.00 97.19 79 GLU A N 1
ATOM 680 C CA . GLU A 1 79 ? -3.172 -1.860 7.699 1.00 97.19 79 GLU A CA 1
ATOM 681 C C . GLU A 1 79 ? -2.453 -0.884 8.640 1.00 97.19 79 GLU A C 1
ATOM 683 O O . GLU A 1 79 ? -2.698 -0.919 9.844 1.00 97.19 79 GLU A O 1
ATOM 688 N N . ARG A 1 80 ? -1.606 0.011 8.114 1.00 96.25 80 ARG A N 1
ATOM 689 C CA . ARG A 1 80 ? -0.728 0.865 8.928 1.00 96.25 80 ARG A CA 1
ATOM 690 C C . ARG A 1 80 ? -1.322 2.244 9.111 1.00 96.25 80 ARG A C 1
ATOM 692 O O . ARG A 1 80 ? -1.659 2.915 8.135 1.00 96.25 80 ARG A O 1
ATOM 699 N N . ASN A 1 81 ? -1.476 2.669 10.361 1.00 91.06 81 ASN A N 1
ATOM 700 C CA . ASN A 1 81 ? -1.920 4.025 10.670 1.00 91.06 81 ASN A CA 1
ATOM 701 C C . ASN A 1 81 ? -0.779 5.029 10.509 1.00 91.06 81 ASN A C 1
ATOM 703 O O . ASN A 1 81 ? -0.899 5.962 9.717 1.00 91.06 81 ASN A O 1
ATOM 707 N N . ASP A 1 82 ? 0.308 4.758 11.220 1.00 94.69 82 ASP A N 1
ATOM 708 C CA . ASP A 1 82 ? 1.557 5.500 11.229 1.00 94.69 82 ASP A CA 1
ATOM 709 C C . ASP A 1 82 ? 2.726 4.517 11.079 1.00 94.69 82 ASP A C 1
ATOM 711 O O . ASP A 1 82 ? 2.632 3.355 11.484 1.00 94.69 82 ASP A O 1
ATOM 715 N N . MET A 1 83 ? 3.812 4.973 10.456 1.00 94.38 83 MET A N 1
ATOM 716 C CA . MET A 1 83 ? 4.946 4.111 10.133 1.00 94.38 83 MET A CA 1
ATOM 717 C C . MET A 1 83 ? 5.805 3.747 11.344 1.00 94.38 83 MET A C 1
ATOM 719 O O . MET A 1 83 ? 6.496 2.745 11.262 1.00 94.38 83 MET A O 1
ATOM 723 N N . VAL A 1 84 ? 5.786 4.514 12.437 1.00 95.06 84 VAL A N 1
ATOM 724 C CA . VAL A 1 84 ? 6.543 4.223 13.666 1.00 95.06 84 VAL A CA 1
ATOM 725 C C . VAL A 1 84 ? 5.659 3.492 14.671 1.00 95.06 84 VAL A C 1
ATOM 727 O O . VAL A 1 84 ? 6.066 2.445 15.171 1.00 95.06 84 VAL A O 1
ATOM 730 N N . GLU A 1 85 ? 4.438 3.989 1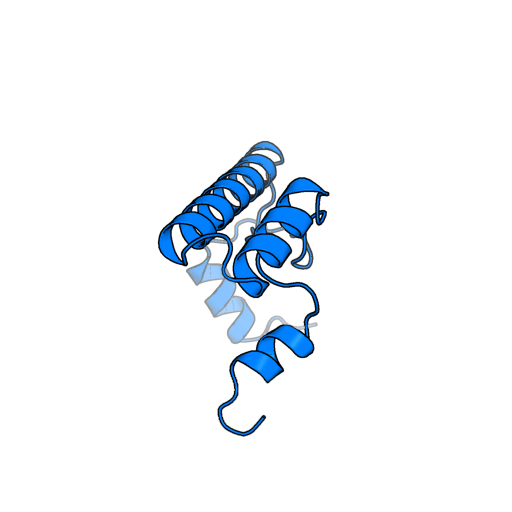4.907 1.00 92.88 85 GLU A N 1
ATOM 731 C CA . GLU A 1 85 ? 3.462 3.362 15.821 1.00 92.88 85 GLU A CA 1
ATOM 732 C C . GLU A 1 85 ? 3.246 1.885 15.459 1.00 92.88 85 GLU A C 1
ATOM 734 O O . GLU A 1 85 ? 3.296 1.021 16.328 1.00 92.88 85 GLU A O 1
ATOM 739 N N . TYR A 1 86 ? 3.102 1.581 14.162 1.00 93.81 86 TYR A N 1
ATOM 740 C CA . TYR A 1 86 ? 2.878 0.213 13.689 1.00 93.81 86 TYR A CA 1
ATOM 741 C C . TYR A 1 86 ? 4.005 -0.755 14.070 1.00 93.81 86 TYR A C 1
ATOM 743 O O . TYR A 1 86 ? 3.738 -1.911 14.384 1.00 93.81 86 TYR A O 1
ATOM 751 N N . PHE A 1 87 ? 5.266 -0.314 14.022 1.00 94.50 87 PHE A N 1
ATOM 752 C CA . PHE A 1 87 ? 6.376 -1.170 14.442 1.00 94.50 87 PHE A CA 1
ATOM 753 C C . PHE A 1 87 ? 6.482 -1.247 15.960 1.00 94.50 87 PHE A C 1
ATOM 755 O O . PHE A 1 87 ? 6.766 -2.326 16.467 1.00 94.50 87 PHE A O 1
ATOM 762 N N . ALA A 1 88 ? 6.229 -0.147 16.676 1.00 93.44 88 ALA A N 1
ATOM 763 C CA . ALA A 1 88 ? 6.246 -0.137 18.135 1.00 93.44 88 ALA A CA 1
ATOM 764 C C . ALA A 1 88 ? 5.253 -1.157 18.718 1.00 93.44 88 ALA A C 1
ATOM 766 O O . ALA A 1 88 ? 5.643 -1.946 19.567 1.00 93.44 88 ALA A O 1
ATOM 767 N N . GLU A 1 89 ? 4.029 -1.233 18.179 1.00 89.44 89 GLU A N 1
ATOM 768 C CA . GLU A 1 89 ? 3.004 -2.212 18.593 1.00 89.44 89 GLU A CA 1
ATOM 769 C C . GLU A 1 89 ? 3.416 -3.690 18.374 1.00 89.44 89 GLU A C 1
ATOM 771 O O . GLU A 1 89 ? 2.777 -4.593 18.912 1.00 89.44 89 GLU A O 1
ATOM 776 N N . LEU A 1 90 ? 4.448 -3.967 17.566 1.00 90.44 90 LEU A N 1
ATOM 777 C CA . LEU A 1 90 ? 4.925 -5.325 17.257 1.00 90.44 90 LEU A CA 1
ATOM 778 C C . LEU A 1 90 ? 6.192 -5.721 18.024 1.00 90.44 90 LEU A C 1
ATOM 780 O O . LEU A 1 90 ? 6.615 -6.878 17.945 1.00 90.44 90 LEU A O 1
ATOM 784 N N . LEU A 1 91 ? 6.829 -4.779 18.715 1.00 93.44 91 LEU A N 1
ATOM 785 C CA . LEU A 1 91 ? 8.033 -5.036 19.490 1.00 93.44 91 LEU A CA 1
ATOM 786 C C . LEU A 1 91 ? 7.643 -5.428 20.915 1.00 93.44 91 LEU A C 1
ATOM 788 O O . LEU A 1 91 ? 6.800 -4.801 21.535 1.00 93.44 91 LEU A O 1
ATOM 792 N N . VAL A 1 92 ? 8.283 -6.472 21.441 1.00 74.94 92 VAL A N 1
ATOM 793 C CA . VAL A 1 92 ? 7.969 -7.064 22.759 1.00 74.94 92 VAL A CA 1
ATOM 794 C C . VAL A 1 92 ? 8.375 -6.149 23.931 1.00 74.94 92 VAL A C 1
ATOM 796 O O . VAL A 1 92 ? 8.023 -6.407 25.076 1.00 74.94 92 VAL A O 1
ATOM 799 N N . GLU A 1 93 ? 9.126 -5.085 23.652 1.00 70.56 93 GLU A N 1
ATOM 800 C CA . GLU A 1 93 ? 9.725 -4.194 24.652 1.00 70.56 93 GLU A CA 1
ATOM 801 C C . GLU A 1 93 ? 8.900 -2.922 24.929 1.00 70.56 93 GLU A C 1
ATOM 803 O O . GLU A 1 93 ? 9.311 -2.118 25.767 1.00 70.56 93 GLU A O 1
ATOM 808 N N . PHE A 1 94 ? 7.753 -2.743 24.258 1.00 54.94 94 PHE A N 1
ATOM 809 C CA . PHE A 1 94 ? 6.853 -1.593 24.412 1.00 54.94 94 PHE A CA 1
ATOM 810 C C . PHE A 1 94 ? 5.403 -2.009 24.672 1.00 54.94 94 PHE A C 1
ATOM 812 O O . PHE A 1 94 ? 4.945 -3.008 24.074 1.00 54.94 94 PHE A O 1
#